Protein AF-A0A8S4QXH4-F1 (afdb_monomer_lite)

Radius of gyration: 18.06 Å; chains: 1; bounding box: 64×39×42 Å

Foldseek 3Di:
DDDDDDDPPPPDPVPPPPPDLLCLLVCLVVLCVDPDVVSNLVSLVSLLVDALVSVVVNVVSCVVLVCLLPDPDDDDPVSVVVSVSSVVSVVSSVVSNVVVVSVVPD

Secondary structure (DSSP, 8-state):
------------TTS-----GGGGGGGHHHHHT-SSHHHHHHHHHHHHT--STTHHHHHHHHHHHHHHHH------HHHHHHHHHHHHHHHHHHHHHHHTTGGG--

Organism: NCBI:txid348720

InterPro domains:
  IPR039867 Protein furry/Tao3/Mor2 [PTHR12295] (3-99)

Structure (mmCIF, N/CA/C/O backbone):
data_AF-A0A8S4QXH4-F1
#
_entry.id   AF-A0A8S4QXH4-F1
#
loop_
_atom_site.group_PDB
_atom_site.id
_atom_site.type_symbol
_atom_site.label_atom_id
_atom_site.label_alt_id
_atom_site.label_comp_id
_atom_site.label_asym_id
_atom_site.label_entity_id
_atom_site.label_seq_id
_atom_site.pdbx_PDB_ins_code
_atom_site.Cartn_x
_atom_site.Cartn_y
_atom_site.Cartn_z
_atom_site.occupancy
_atom_site.B_iso_or_equiv
_atom_site.auth_seq_id
_atom_site.auth_comp_id
_atom_site.auth_asym_id
_atom_site.auth_atom_id
_atom_site.pdbx_PDB_model_num
ATOM 1 N N . SER A 1 1 ? -45.478 30.514 -1.864 1.00 40.97 1 SER A N 1
ATOM 2 C CA . SER A 1 1 ? -45.367 29.045 -1.834 1.00 40.97 1 SER A CA 1
ATOM 3 C C . SER A 1 1 ? -44.896 28.542 -3.184 1.00 40.97 1 SER A C 1
ATOM 5 O O . SER A 1 1 ? -45.377 29.075 -4.178 1.00 40.97 1 SER A O 1
ATOM 7 N N . SER A 1 2 ? -44.016 27.528 -3.164 1.00 44.19 2 SER A N 1
ATOM 8 C CA . SER A 1 2 ? -43.418 26.774 -4.294 1.00 44.19 2 SER A CA 1
ATOM 9 C C . SER A 1 2 ? -42.167 27.396 -4.948 1.00 44.19 2 SER A C 1
ATOM 11 O O . SER A 1 2 ? -42.122 28.612 -5.106 1.00 44.19 2 SER A O 1
ATOM 13 N N . PRO A 1 3 ? -41.212 26.582 -5.442 1.00 51.31 3 PRO A N 1
ATOM 14 C CA . PRO A 1 3 ? -40.413 25.595 -4.705 1.00 51.31 3 PRO A CA 1
ATOM 15 C C . PRO A 1 3 ? -38.897 25.716 -5.001 1.00 51.31 3 PRO A C 1
ATOM 17 O O . PRO A 1 3 ? -38.459 26.426 -5.901 1.00 51.31 3 PRO A O 1
ATOM 20 N N . ASP A 1 4 ? -38.122 24.997 -4.196 1.00 54.12 4 ASP A N 1
ATOM 21 C CA . ASP A 1 4 ? -36.665 24.852 -4.193 1.00 54.12 4 ASP A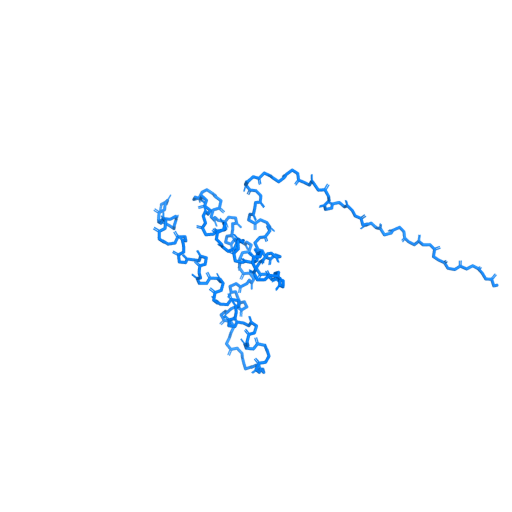 CA 1
ATOM 22 C C . ASP A 1 4 ? -36.132 23.946 -5.333 1.00 54.12 4 ASP A C 1
ATOM 24 O O . ASP A 1 4 ? -36.868 23.101 -5.844 1.00 54.12 4 ASP A O 1
ATOM 28 N N . SER A 1 5 ? -34.815 24.040 -5.583 1.00 50.94 5 SER A N 1
ATOM 29 C CA . SER A 1 5 ? -33.939 23.047 -6.247 1.00 50.94 5 SER A CA 1
ATOM 30 C C . SER A 1 5 ? -34.020 22.942 -7.788 1.00 50.94 5 SER A C 1
ATOM 32 O O . SER A 1 5 ? -35.084 22.913 -8.383 1.00 50.94 5 SER A O 1
ATOM 34 N N . LEU A 1 6 ? -32.917 22.851 -8.538 1.00 46.97 6 LEU A N 1
ATOM 35 C CA . LEU A 1 6 ? -31.800 21.921 -8.369 1.00 46.97 6 LEU A CA 1
ATOM 36 C C . LEU A 1 6 ? -30.488 22.558 -8.852 1.00 46.97 6 LEU A C 1
ATOM 38 O O . LEU A 1 6 ? -30.321 22.854 -10.032 1.00 46.97 6 LEU A O 1
ATOM 42 N N . SER A 1 7 ? -29.543 22.713 -7.926 1.00 49.91 7 SER A N 1
ATOM 43 C CA . SER A 1 7 ? -28.130 22.889 -8.252 1.00 49.91 7 SER A CA 1
ATOM 44 C C . SER A 1 7 ? -27.670 21.663 -9.039 1.00 49.91 7 SER A C 1
ATOM 46 O O . SER A 1 7 ? -27.792 20.530 -8.561 1.00 49.91 7 SER A O 1
ATOM 48 N N . GLU A 1 8 ? -27.206 21.894 -10.264 1.00 46.03 8 GLU A N 1
ATOM 49 C CA . GLU A 1 8 ? -26.591 20.906 -11.141 1.00 46.03 8 GLU A CA 1
ATOM 50 C C . GLU A 1 8 ? -25.498 20.171 -10.357 1.00 46.03 8 GLU A C 1
ATOM 52 O O . GLU A 1 8 ? -24.409 20.689 -10.099 1.00 46.03 8 GLU A O 1
ATOM 57 N N . ARG A 1 9 ? -25.805 18.940 -9.937 1.00 48.72 9 ARG A N 1
ATOM 58 C CA . ARG A 1 9 ? -24.794 18.016 -9.439 1.00 48.72 9 ARG A CA 1
ATOM 59 C C . ARG A 1 9 ? -23.793 17.833 -10.583 1.00 48.72 9 ARG A C 1
ATOM 61 O O . ARG A 1 9 ? -24.082 17.154 -11.566 1.00 48.72 9 ARG A O 1
ATOM 68 N N . SER A 1 10 ? -22.616 18.438 -10.459 1.00 48.25 10 SER A N 1
ATOM 69 C CA . SER A 1 10 ? -21.451 18.085 -11.269 1.00 48.25 10 SER A CA 1
ATOM 70 C C . SER A 1 10 ? -21.006 16.687 -10.839 1.00 48.25 10 SER A C 1
ATOM 72 O O . SER A 1 10 ? -20.121 16.484 -10.013 1.00 48.25 10 SER A O 1
ATOM 74 N N . GLY A 1 11 ? -21.768 15.698 -11.291 1.00 48.41 11 GLY A N 1
ATOM 75 C CA . GLY A 1 11 ? -21.522 14.289 -11.098 1.00 48.41 11 GLY A CA 1
ATOM 76 C C . GLY A 1 11 ? -21.226 13.694 -12.456 1.00 48.41 11 GLY A C 1
ATOM 77 O O . GLY A 1 11 ? -22.161 13.408 -13.199 1.00 48.41 11 GLY A O 1
ATOM 78 N N . GLY A 1 12 ? -19.948 13.465 -12.762 1.00 45.62 12 GLY A N 1
ATOM 79 C CA . GLY A 1 12 ? -19.633 12.548 -13.853 1.00 45.62 12 GLY A CA 1
ATOM 80 C C . GLY A 1 12 ? -18.322 12.691 -14.610 1.00 45.62 12 GLY A C 1
ATOM 81 O O . GLY A 1 12 ? -18.209 12.013 -15.619 1.00 45.62 12 GLY A O 1
ATOM 82 N N . GLU A 1 13 ? -17.311 13.441 -14.168 1.00 43.88 13 GLU A N 1
ATOM 83 C CA . GLU A 1 13 ? -16.002 13.417 -14.863 1.00 43.88 13 GLU A CA 1
ATOM 84 C C . GLU A 1 13 ? -15.083 12.253 -14.436 1.00 43.88 13 GLU A C 1
ATOM 86 O O . GLU A 1 13 ? -13.902 12.219 -14.759 1.00 43.88 13 GLU A O 1
ATOM 91 N N . ALA A 1 14 ? -15.613 11.246 -13.735 1.00 49.84 14 ALA A N 1
ATOM 92 C CA . ALA A 1 14 ? -14.872 10.023 -13.402 1.00 49.84 14 ALA A CA 1
ATOM 93 C C . ALA A 1 14 ? -15.172 8.849 -14.354 1.00 49.84 14 ALA A C 1
ATOM 95 O O . ALA A 1 14 ? -14.733 7.723 -14.114 1.00 49.84 14 ALA A O 1
ATOM 96 N N . ARG A 1 15 ? -15.948 9.064 -15.425 1.00 50.22 15 ARG A N 1
ATOM 97 C CA . ARG A 1 15 ? -16.257 8.012 -16.401 1.00 50.22 15 ARG A CA 1
ATOM 98 C C . ARG A 1 15 ? -15.252 8.041 -17.544 1.00 50.22 15 ARG A C 1
ATOM 100 O O . ARG A 1 15 ? -15.490 8.639 -18.582 1.00 50.22 15 ARG A O 1
ATOM 107 N N . GLY A 1 16 ? -14.147 7.330 -17.339 1.00 49.03 16 GLY A N 1
ATOM 108 C CA . GLY A 1 16 ? -13.310 6.866 -18.441 1.00 49.03 16 GLY A CA 1
ATOM 109 C C . GLY A 1 16 ? -12.180 7.803 -18.843 1.00 49.03 16 GLY A C 1
ATOM 110 O O . GLY A 1 16 ? -11.914 7.948 -20.032 1.00 49.03 16 GLY A O 1
ATOM 111 N N . ALA A 1 17 ? -11.444 8.366 -17.878 1.00 50.03 17 ALA A N 1
ATOM 112 C CA . ALA A 1 17 ? -10.046 8.670 -18.165 1.00 50.03 17 ALA A CA 1
ATOM 113 C C . ALA A 1 17 ? -9.402 7.346 -18.594 1.00 50.03 17 ALA A C 1
ATOM 115 O O . ALA A 1 17 ? -9.327 6.424 -17.783 1.00 50.03 17 ALA A O 1
ATOM 116 N N . SER A 1 18 ? -9.069 7.234 -19.885 1.00 48.22 18 SER A N 1
ATOM 117 C CA . SER A 1 18 ? -8.354 6.116 -20.506 1.00 48.22 18 SER A CA 1
ATOM 118 C C . SER A 1 18 ? -7.457 5.443 -19.471 1.00 48.22 18 SER A C 1
ATOM 120 O O . SER A 1 18 ? -6.455 6.036 -19.066 1.00 48.22 18 SER A O 1
ATOM 122 N N . ALA A 1 19 ? -7.844 4.252 -19.004 1.00 54.69 19 ALA A N 1
ATOM 123 C CA . ALA A 1 19 ? -7.084 3.499 -18.017 1.00 54.69 19 ALA A CA 1
ATOM 124 C C . ALA A 1 19 ? -5.792 3.016 -18.684 1.00 54.69 19 ALA A C 1
ATOM 126 O O . ALA A 1 19 ? -5.676 1.879 -19.131 1.00 54.69 19 ALA A O 1
ATOM 127 N N . ALA A 1 20 ? -4.821 3.916 -18.813 1.00 62.91 20 ALA A N 1
ATOM 128 C CA . ALA A 1 20 ? -3.481 3.557 -19.213 1.00 62.91 20 ALA A CA 1
ATOM 129 C C . ALA A 1 20 ? -2.890 2.736 -18.060 1.00 62.91 20 ALA A C 1
ATOM 131 O O . ALA A 1 20 ? -3.034 3.162 -16.908 1.00 62.91 20 ALA A O 1
ATOM 132 N N . PRO A 1 21 ? -2.199 1.612 -18.318 1.00 61.09 21 PRO A N 1
ATOM 133 C CA . PRO A 1 21 ? -1.531 0.834 -17.271 1.00 61.09 21 PRO A CA 1
ATOM 134 C C . PRO A 1 21 ? -0.645 1.698 -16.361 1.00 61.09 21 PRO A C 1
ATOM 136 O O . PRO A 1 21 ? -0.541 1.448 -15.163 1.00 61.09 21 PRO A O 1
ATOM 139 N N . SER A 1 22 ? -0.076 2.773 -16.918 1.00 63.84 22 SER A N 1
ATOM 140 C CA . SER A 1 22 ? 0.722 3.766 -16.200 1.00 63.84 22 SER A CA 1
ATOM 141 C C . SER A 1 22 ? -0.053 4.549 -15.140 1.00 63.84 22 SER A C 1
ATOM 143 O O . SER A 1 22 ? 0.569 5.023 -14.207 1.00 63.84 22 SER A O 1
ATOM 145 N N . SER A 1 23 ? -1.380 4.671 -15.230 1.00 72.06 23 SER A N 1
ATOM 146 C CA . SER A 1 23 ? -2.226 5.422 -14.285 1.00 72.06 23 SER A CA 1
ATOM 147 C C . SER A 1 23 ? -2.746 4.595 -13.105 1.00 72.06 23 SER A C 1
ATOM 149 O O . SER A 1 23 ? -3.404 5.145 -12.224 1.00 72.06 23 SER A O 1
ATOM 151 N N . LEU A 1 24 ? -2.433 3.294 -13.047 1.00 74.00 24 LEU A N 1
ATOM 152 C CA . LEU A 1 24 ? -2.942 2.391 -12.008 1.00 74.00 24 LEU A CA 1
ATOM 153 C C . LEU A 1 24 ? -2.523 2.832 -10.596 1.00 74.00 24 LEU A C 1
ATOM 155 O O . LEU A 1 24 ? -3.311 2.694 -9.662 1.00 74.00 24 LEU A O 1
ATOM 159 N N . HIS A 1 25 ? -1.342 3.448 -10.445 1.00 80.62 25 HIS A N 1
ATOM 160 C CA . HIS A 1 25 ? -0.880 3.995 -9.163 1.00 80.62 25 HIS A CA 1
ATOM 161 C C . HIS A 1 25 ? -1.862 5.011 -8.557 1.00 8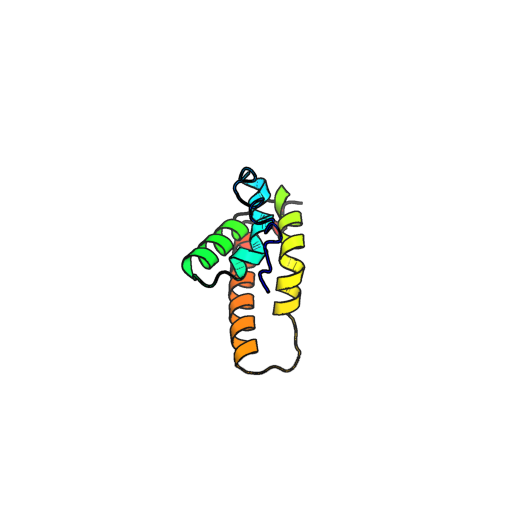0.62 25 HIS A C 1
ATOM 163 O O . HIS A 1 25 ? -2.053 5.014 -7.345 1.00 80.62 25 HIS A O 1
ATOM 169 N N . LYS A 1 26 ? -2.580 5.783 -9.386 1.00 83.94 26 LYS A N 1
ATOM 170 C CA . LYS A 1 26 ? -3.576 6.774 -8.934 1.00 83.94 26 LYS A CA 1
ATOM 171 C C . LYS A 1 26 ? -4.782 6.135 -8.245 1.00 83.94 26 LYS A C 1
ATOM 173 O O . LYS A 1 26 ? -5.518 6.794 -7.518 1.00 83.94 26 LYS A O 1
ATOM 178 N N . LEU A 1 27 ? -5.003 4.840 -8.473 1.00 82.50 27 LEU A N 1
ATOM 179 C CA . LEU A 1 27 ? -6.072 4.071 -7.843 1.00 82.50 27 LEU A CA 1
ATOM 180 C C . LEU A 1 27 ? -5.604 3.335 -6.577 1.00 82.50 27 LEU A C 1
ATOM 182 O O . LEU A 1 27 ? -6.429 2.709 -5.911 1.00 82.50 27 LEU A O 1
ATOM 186 N N . ALA A 1 28 ? -4.323 3.420 -6.196 1.00 84.06 28 ALA A N 1
ATOM 187 C CA . ALA A 1 28 ? -3.777 2.682 -5.056 1.00 84.06 28 ALA A CA 1
ATOM 188 C C . ALA A 1 28 ? -4.510 3.001 -3.743 1.00 84.06 28 ALA A C 1
ATOM 190 O O . ALA A 1 28 ? -4.893 2.088 -3.009 1.00 84.06 28 ALA A O 1
ATOM 191 N N . VAL A 1 29 ? -4.771 4.283 -3.464 1.00 87.06 29 VAL A N 1
ATOM 192 C CA . VAL A 1 29 ? -5.475 4.714 -2.245 1.00 87.06 29 VAL A CA 1
ATOM 193 C C . VAL A 1 29 ? -6.925 4.216 -2.182 1.00 87.06 29 VAL A C 1
ATOM 195 O O . VAL A 1 29 ? -7.271 3.567 -1.188 1.00 87.06 29 VAL A O 1
ATOM 198 N N . PRO A 1 30 ? -7.794 4.479 -3.182 1.00 87.12 30 PRO A N 1
ATOM 199 C CA . PRO A 1 30 ? -9.176 4.007 -3.126 1.00 87.12 30 PRO A CA 1
ATOM 200 C C . PRO A 1 30 ? -9.269 2.476 -3.118 1.00 87.12 30 PRO A C 1
ATOM 202 O O . PRO A 1 30 ? -10.096 1.928 -2.390 1.00 87.12 30 PRO A O 1
ATOM 205 N N . LEU A 1 31 ? -8.395 1.767 -3.841 1.00 86.75 31 LEU A N 1
ATOM 206 C CA . LEU A 1 31 ? -8.414 0.304 -3.870 1.00 86.75 31 LEU A CA 1
ATOM 207 C C . LEU A 1 31 ? -7.918 -0.326 -2.562 1.00 86.75 31 LEU A C 1
ATOM 209 O O . LEU A 1 31 ? -8.515 -1.293 -2.090 1.00 86.75 31 LEU A O 1
ATOM 213 N N . ALA A 1 32 ? -6.901 0.248 -1.910 1.00 85.81 32 ALA A N 1
ATOM 214 C CA . ALA A 1 32 ? -6.439 -0.211 -0.596 1.00 85.81 32 ALA A CA 1
ATOM 215 C C . ALA A 1 32 ? -7.513 -0.067 0.499 1.00 85.81 32 ALA A C 1
ATOM 217 O O . ALA A 1 32 ? -7.481 -0.790 1.498 1.00 85.81 32 ALA A O 1
ATOM 218 N N . ARG A 1 33 ? -8.467 0.855 0.311 1.00 86.06 33 ARG A N 1
ATOM 219 C CA . ARG A 1 33 ? -9.607 1.090 1.208 1.00 86.06 33 ARG A CA 1
ATOM 220 C C . ARG A 1 33 ? -10.906 0.426 0.745 1.00 86.06 33 ARG A C 1
ATOM 222 O O . ARG A 1 33 ? -11.907 0.553 1.445 1.00 86.06 33 ARG A O 1
ATOM 229 N N . CYS A 1 34 ? -10.904 -0.271 -0.393 1.00 90.06 34 CYS A N 1
ATOM 230 C CA . CYS A 1 34 ? -12.087 -0.954 -0.909 1.00 90.06 34 CYS A CA 1
ATOM 231 C C . CYS A 1 34 ? -12.617 -1.950 0.129 1.00 90.06 34 CYS A C 1
ATOM 233 O O . CYS A 1 34 ? -11.836 -2.686 0.733 1.00 90.06 34 CYS A O 1
ATOM 235 N N . GLU A 1 35 ? -13.932 -1.974 0.349 1.00 88.44 35 GLU A N 1
ATOM 236 C CA . GLU A 1 35 ? -14.550 -2.869 1.334 1.00 88.44 35 GLU A CA 1
ATOM 237 C C . GLU A 1 35 ? -14.567 -4.324 0.852 1.00 88.44 35 GLU A C 1
ATOM 239 O O . GLU A 1 35 ? -14.429 -5.231 1.673 1.00 88.44 35 GLU A O 1
ATOM 244 N N . VAL A 1 36 ? -14.622 -4.537 -0.468 1.00 94.19 36 VAL A N 1
ATOM 245 C CA . VAL A 1 36 ? -14.603 -5.857 -1.113 1.00 94.19 36 VAL A CA 1
ATOM 246 C C . VAL A 1 36 ? -13.192 -6.460 -1.019 1.00 94.19 36 VAL A C 1
ATOM 248 O O . VAL A 1 36 ? -12.264 -5.931 -1.645 1.00 94.19 36 VAL A O 1
ATOM 251 N N . PRO A 1 37 ? -12.983 -7.534 -0.233 1.00 91.69 37 PRO A N 1
ATOM 252 C CA . PRO A 1 37 ? -11.655 -8.099 -0.000 1.00 91.69 37 PRO A CA 1
ATOM 253 C C . PRO A 1 37 ? -10.938 -8.547 -1.269 1.00 91.69 37 PRO A C 1
ATOM 255 O O . PRO A 1 37 ? -9.760 -8.250 -1.430 1.00 91.69 37 PRO A O 1
ATOM 258 N N . GLU A 1 38 ? -11.656 -9.180 -2.189 1.00 94.12 38 GLU A N 1
ATOM 259 C CA . GLU A 1 38 ? -11.110 -9.748 -3.420 1.00 94.12 38 GLU A CA 1
ATOM 260 C C . GLU A 1 38 ? -10.568 -8.646 -4.340 1.00 94.12 38 GLU A C 1
ATOM 262 O O . GLU A 1 38 ? -9.490 -8.778 -4.917 1.00 94.12 38 GLU A O 1
ATOM 267 N N . VAL A 1 39 ? -11.279 -7.516 -4.422 1.00 93.25 39 VAL A N 1
ATOM 268 C CA . VAL A 1 39 ? -10.845 -6.336 -5.189 1.00 93.25 39 VAL A CA 1
ATOM 269 C C . VAL A 1 39 ? -9.595 -5.726 -4.566 1.00 93.25 39 VAL A C 1
ATOM 271 O O . VAL A 1 39 ? -8.641 -5.391 -5.269 1.00 93.25 39 VAL A O 1
ATOM 274 N N . ARG A 1 40 ? -9.581 -5.593 -3.238 1.00 93.38 40 ARG A N 1
ATOM 275 C CA . ARG A 1 40 ? -8.440 -5.048 -2.502 1.00 93.38 40 ARG A CA 1
ATOM 276 C C . ARG A 1 40 ? -7.202 -5.933 -2.645 1.00 93.38 40 ARG A C 1
ATOM 278 O O . ARG A 1 40 ? -6.117 -5.407 -2.877 1.00 93.38 40 ARG A O 1
ATOM 285 N N . ASP A 1 41 ? -7.357 -7.250 -2.555 1.00 93.56 41 ASP A N 1
ATOM 286 C CA . ASP A 1 41 ? -6.263 -8.210 -2.717 1.00 93.56 41 ASP A CA 1
ATOM 287 C C . ASP A 1 41 ? -5.715 -8.199 -4.152 1.00 93.56 41 ASP A C 1
ATOM 289 O O . ASP A 1 41 ? -4.497 -8.145 -4.342 1.00 93.56 41 ASP A O 1
ATOM 293 N N . ALA A 1 42 ? -6.591 -8.146 -5.162 1.00 93.19 42 ALA A N 1
ATOM 294 C CA . ALA A 1 42 ? -6.185 -7.992 -6.558 1.00 93.19 42 ALA A CA 1
ATOM 295 C C . ALA A 1 42 ? -5.410 -6.684 -6.792 1.00 93.19 42 ALA A C 1
ATOM 297 O O . ALA A 1 42 ? -4.386 -6.679 -7.475 1.00 93.19 42 ALA A O 1
ATOM 298 N N . ALA A 1 43 ? -5.851 -5.580 -6.186 1.00 92.06 43 ALA A N 1
ATOM 299 C CA . ALA A 1 43 ? -5.172 -4.294 -6.288 1.00 92.06 43 ALA A CA 1
ATOM 300 C C . ALA A 1 43 ? -3.804 -4.286 -5.593 1.00 92.06 43 ALA A C 1
ATOM 302 O O . ALA A 1 43 ? -2.837 -3.766 -6.148 1.00 92.06 43 ALA A O 1
ATOM 303 N N . VAL A 1 44 ? -3.708 -4.883 -4.400 1.00 92.75 44 VAL A N 1
ATOM 304 C CA . VAL A 1 44 ? -2.442 -5.063 -3.673 1.00 92.75 44 VAL A CA 1
ATOM 305 C C . VAL A 1 44 ? -1.458 -5.870 -4.514 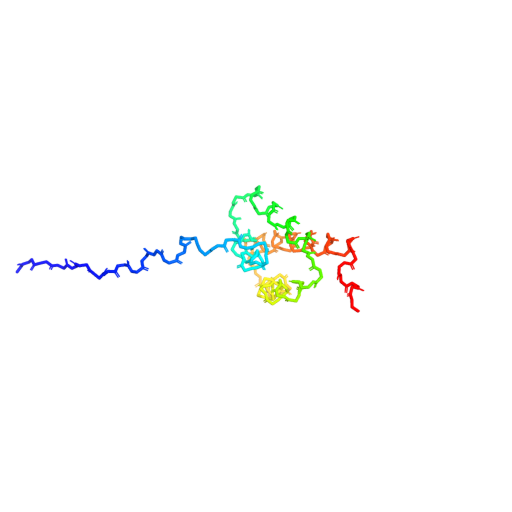1.00 92.75 44 VAL A C 1
ATOM 307 O O . VAL A 1 44 ? -0.300 -5.470 -4.634 1.00 92.75 44 VAL A O 1
ATOM 310 N N . ALA A 1 45 ? -1.916 -6.959 -5.138 1.00 93.25 45 ALA A N 1
ATOM 311 C CA . ALA A 1 45 ? -1.096 -7.753 -6.042 1.00 93.25 45 ALA A CA 1
ATOM 312 C C . ALA A 1 45 ? -0.649 -6.930 -7.261 1.00 93.25 45 ALA A C 1
ATOM 314 O O . ALA A 1 45 ? 0.547 -6.837 -7.528 1.00 93.25 45 ALA A O 1
ATOM 315 N N . ALA A 1 46 ? -1.576 -6.264 -7.956 1.00 91.94 46 ALA A N 1
ATOM 316 C CA . ALA A 1 46 ? -1.273 -5.449 -9.133 1.00 91.94 46 ALA A CA 1
ATOM 317 C C . ALA A 1 46 ? -0.257 -4.331 -8.833 1.00 91.94 46 ALA A C 1
ATOM 319 O O . ALA A 1 46 ? 0.714 -4.169 -9.572 1.00 91.94 46 ALA A O 1
ATOM 320 N N . CYS A 1 47 ? -0.421 -3.612 -7.718 1.00 91.94 47 CYS A N 1
ATOM 321 C CA . CYS A 1 47 ? 0.540 -2.599 -7.269 1.00 91.94 47 CYS A CA 1
ATOM 322 C C . CYS A 1 47 ? 1.881 -3.221 -6.852 1.00 91.94 47 CY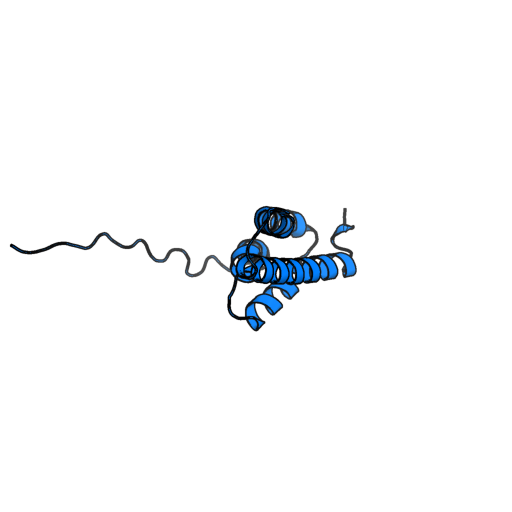S A C 1
ATOM 324 O O . CYS A 1 47 ? 2.933 -2.638 -7.092 1.00 91.94 47 CYS A O 1
ATOM 326 N N . GLY A 1 48 ? 1.878 -4.427 -6.278 1.00 92.88 48 GLY A N 1
ATOM 327 C CA . GLY A 1 48 ? 3.102 -5.189 -6.020 1.00 92.88 48 GLY A CA 1
ATOM 328 C C . GLY A 1 48 ? 3.868 -5.544 -7.303 1.00 92.88 48 GLY A C 1
ATOM 329 O O . GLY A 1 48 ? 5.101 -5.603 -7.322 1.00 92.88 48 GLY A O 1
ATOM 330 N N . HIS A 1 49 ? 3.140 -5.723 -8.407 1.00 93.06 49 HIS A N 1
ATOM 331 C CA . HIS A 1 49 ? 3.682 -5.997 -9.736 1.00 93.06 49 HIS A CA 1
ATOM 332 C C . HIS A 1 49 ? 4.086 -4.744 -10.537 1.00 93.06 49 HIS A C 1
ATOM 334 O O . HIS A 1 49 ? 4.440 -4.863 -11.714 1.00 93.06 49 HIS A O 1
ATOM 340 N N . ILE A 1 50 ? 4.134 -3.567 -9.905 1.00 91.00 50 ILE A N 1
ATOM 341 C CA . ILE A 1 50 ? 4.535 -2.312 -10.552 1.00 91.00 50 ILE A CA 1
ATOM 342 C C . ILE A 1 50 ? 5.923 -2.409 -11.211 1.00 91.00 50 ILE A C 1
ATOM 344 O O . ILE A 1 50 ? 6.802 -3.160 -10.768 1.00 91.00 50 ILE A O 1
ATOM 348 N N . ASN A 1 51 ? 6.111 -1.670 -12.305 1.00 89.81 51 ASN A N 1
ATOM 349 C CA . ASN A 1 51 ? 7.417 -1.516 -12.941 1.00 89.81 51 ASN A CA 1
ATOM 350 C C . ASN A 1 51 ? 8.289 -0.501 -12.163 1.00 89.81 51 ASN A C 1
ATOM 352 O O . ASN A 1 51 ? 7.751 0.309 -11.404 1.00 89.81 51 ASN A O 1
ATOM 356 N N . PRO A 1 52 ? 9.625 -0.533 -12.321 1.00 89.94 52 PRO A N 1
ATOM 357 C CA . PRO A 1 52 ? 10.511 0.410 -11.638 1.00 89.94 52 PRO A CA 1
ATOM 358 C C . PRO A 1 52 ? 10.236 1.883 -11.960 1.00 89.94 52 PRO A C 1
ATOM 360 O O . PRO A 1 52 ? 10.345 2.731 -11.078 1.00 89.94 52 PRO A O 1
ATOM 363 N N . ASP A 1 53 ? 9.847 2.187 -13.200 1.00 88.62 53 ASP A N 1
ATOM 364 C CA . ASP A 1 53 ? 9.649 3.564 -13.663 1.00 88.62 53 ASP A CA 1
ATOM 365 C C . ASP A 1 53 ? 8.470 4.263 -12.974 1.00 88.62 53 ASP A C 1
ATOM 367 O O . ASP A 1 53 ? 8.544 5.458 -12.706 1.00 88.62 53 ASP A O 1
ATOM 371 N N . ALA A 1 54 ? 7.421 3.515 -12.619 1.00 88.75 54 ALA A N 1
ATOM 372 C CA . ALA A 1 54 ? 6.233 4.012 -11.924 1.00 88.75 54 ALA A CA 1
ATOM 373 C C . ALA A 1 54 ? 6.279 3.797 -10.399 1.00 88.75 54 ALA A C 1
ATOM 375 O O . ALA A 1 54 ? 5.314 4.110 -9.697 1.00 88.75 54 ALA A O 1
ATOM 376 N N . LEU A 1 55 ? 7.379 3.253 -9.857 1.00 90.88 55 LEU A N 1
ATOM 377 C CA . LEU A 1 55 ? 7.502 2.977 -8.422 1.00 90.88 55 LEU A CA 1
ATOM 378 C C . LEU A 1 55 ? 7.423 4.265 -7.593 1.00 90.88 55 LEU A C 1
ATOM 380 O O . LEU A 1 55 ? 6.762 4.285 -6.557 1.00 90.88 55 LEU A O 1
ATOM 384 N N . LYS A 1 56 ? 8.074 5.339 -8.054 1.00 91.19 56 LYS A N 1
ATOM 385 C CA . LYS A 1 56 ? 8.053 6.643 -7.377 1.00 91.19 56 LYS A CA 1
ATOM 386 C C . LYS A 1 56 ? 6.627 7.183 -7.265 1.00 91.19 56 LYS A C 1
ATOM 388 O O . LYS A 1 56 ? 6.210 7.536 -6.166 1.00 91.19 56 LYS A O 1
ATOM 393 N N . ASP A 1 57 ? 5.883 7.171 -8.367 1.00 91.50 57 ASP A N 1
ATOM 394 C CA . ASP A 1 57 ? 4.510 7.682 -8.414 1.00 91.50 57 ASP A CA 1
ATOM 395 C C . ASP A 1 57 ? 3.576 6.854 -7.517 1.00 91.50 57 ASP A C 1
ATOM 397 O O . ASP A 1 57 ? 2.760 7.403 -6.781 1.00 91.50 57 ASP A O 1
ATOM 401 N N . LEU A 1 58 ? 3.749 5.526 -7.480 1.00 92.12 58 LEU A N 1
ATOM 402 C CA . LEU A 1 58 ? 3.039 4.674 -6.521 1.00 92.12 58 LEU A CA 1
ATOM 403 C C . LEU A 1 58 ? 3.350 5.065 -5.072 1.00 92.12 58 LEU A C 1
ATOM 405 O O . LEU A 1 58 ? 2.442 5.151 -4.250 1.00 92.12 58 LEU A O 1
ATOM 409 N N . PHE A 1 59 ? 4.618 5.298 -4.736 1.00 92.75 59 PHE A N 1
ATOM 410 C CA . PHE A 1 59 ? 4.994 5.654 -3.370 1.00 92.75 59 PHE A CA 1
ATOM 411 C C . PHE A 1 59 ? 4.439 7.006 -2.932 1.00 92.75 59 PHE A C 1
ATOM 413 O O . PHE A 1 59 ? 4.035 7.118 -1.775 1.00 92.75 59 PHE A O 1
ATOM 420 N N . GLU A 1 60 ? 4.377 7.991 -3.830 1.00 93.56 60 GLU A N 1
ATOM 421 C CA . GLU A 1 60 ? 3.749 9.291 -3.565 1.00 93.56 60 GLU A CA 1
ATOM 422 C C . GLU A 1 60 ? 2.284 9.125 -3.138 1.00 93.56 60 GLU A C 1
ATOM 424 O O . GLU A 1 60 ? 1.873 9.677 -2.113 1.00 93.56 60 GLU A O 1
ATOM 429 N N . GLU A 1 61 ? 1.541 8.264 -3.832 1.00 92.12 61 GLU A N 1
ATOM 430 C CA . GLU A 1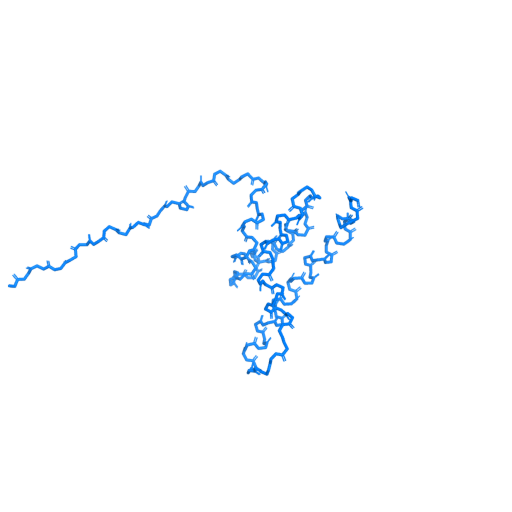 61 ? 0.154 7.927 -3.494 1.00 92.12 61 GLU A CA 1
ATOM 431 C C . GLU A 1 61 ? 0.037 7.135 -2.177 1.00 92.12 61 GLU A C 1
ATOM 433 O O . GLU A 1 61 ? -0.926 7.287 -1.423 1.00 92.12 61 GLU A O 1
ATOM 438 N N . LEU A 1 62 ? 1.024 6.296 -1.844 1.00 93.62 62 LEU A N 1
ATOM 439 C CA . LEU A 1 62 ? 1.004 5.472 -0.629 1.00 93.62 62 LEU A CA 1
ATOM 440 C C . LEU A 1 62 ? 1.389 6.232 0.650 1.00 93.62 62 LEU A C 1
ATOM 442 O O . LEU A 1 62 ? 1.076 5.746 1.742 1.00 93.62 62 LEU A O 1
ATOM 446 N N . VAL A 1 63 ? 2.029 7.408 0.569 1.00 94.69 63 VAL A N 1
ATOM 447 C CA . VAL A 1 63 ? 2.503 8.161 1.753 1.00 94.69 63 VAL A CA 1
ATOM 448 C C . VAL A 1 63 ? 1.422 8.345 2.832 1.00 94.69 63 VAL A C 1
ATOM 450 O O . VAL A 1 63 ? 1.716 8.080 4.003 1.00 94.69 63 VAL A O 1
ATOM 453 N N . PRO A 1 64 ? 0.176 8.755 2.521 1.00 94.12 64 PRO A N 1
ATOM 454 C CA . PRO A 1 64 ? -0.859 8.930 3.539 1.00 94.12 64 PRO A CA 1
ATOM 455 C C . PRO A 1 64 ? -1.225 7.616 4.241 1.00 94.12 64 PRO A C 1
ATOM 457 O O . PRO A 1 64 ? -1.418 7.598 5.457 1.00 94.12 64 PRO A O 1
ATOM 460 N N . LEU A 1 65 ? -1.270 6.507 3.494 1.00 94.19 65 LEU A N 1
ATOM 461 C CA . LEU A 1 65 ? -1.565 5.177 4.034 1.00 94.19 65 LEU A CA 1
ATOM 462 C C . LEU A 1 65 ? -0.429 4.660 4.916 1.00 94.19 65 LEU A C 1
ATOM 464 O O . LEU A 1 65 ? -0.681 4.102 5.982 1.00 94.19 65 LEU A O 1
ATOM 468 N N . LEU A 1 66 ? 0.821 4.878 4.501 1.00 95.25 66 LEU A N 1
ATOM 469 C CA . LEU A 1 66 ? 2.001 4.526 5.288 1.00 95.25 66 LEU A CA 1
ATOM 470 C C . LEU A 1 66 ? 2.023 5.296 6.610 1.00 95.25 66 LEU A C 1
ATOM 472 O O . LEU A 1 66 ? 2.219 4.690 7.660 1.00 95.25 66 LEU A O 1
ATOM 476 N N . ARG A 1 67 ? 1.752 6.608 6.576 1.00 95.62 67 ARG A N 1
ATOM 477 C CA . ARG A 1 67 ? 1.651 7.449 7.781 1.00 95.62 67 ARG A CA 1
ATOM 478 C C . ARG A 1 67 ? 0.565 6.953 8.735 1.00 95.62 67 ARG A C 1
ATOM 480 O O . ARG A 1 67 ? 0.822 6.843 9.930 1.00 95.62 67 ARG A O 1
ATOM 487 N N . GLU A 1 68 ? -0.614 6.606 8.217 1.00 94.38 68 GLU A N 1
ATOM 488 C CA . GLU A 1 68 ? -1.700 6.015 9.012 1.00 94.38 68 GLU A CA 1
ATOM 489 C C . GLU A 1 68 ? -1.281 4.673 9.630 1.00 94.38 68 GLU A C 1
ATOM 491 O O . GLU A 1 68 ? -1.506 4.426 10.816 1.00 94.38 68 GLU A O 1
ATOM 496 N N . ALA A 1 69 ? -0.630 3.812 8.848 1.00 94.25 69 ALA A N 1
ATOM 497 C CA . ALA A 1 69 ? -0.189 2.498 9.293 1.00 94.25 69 ALA A CA 1
ATOM 498 C C . ALA A 1 69 ? 0.877 2.571 10.401 1.00 94.25 69 ALA A C 1
ATOM 500 O O . ALA A 1 69 ? 0.866 1.735 11.308 1.00 94.25 69 ALA A O 1
ATOM 501 N N . VAL A 1 70 ? 1.779 3.556 10.373 1.00 94.88 70 VAL A N 1
ATOM 502 C CA . VAL A 1 70 ? 2.841 3.703 11.3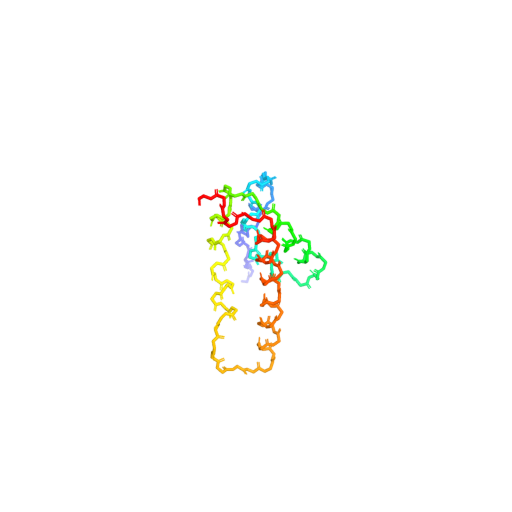88 1.00 94.88 70 VAL A CA 1
ATOM 503 C C . VAL A 1 70 ? 2.447 4.558 12.589 1.00 94.88 70 VAL A C 1
ATOM 505 O O . VAL A 1 70 ? 3.231 4.636 13.535 1.00 94.88 70 VAL A O 1
ATOM 508 N N . ASP A 1 71 ? 1.257 5.172 12.592 1.00 92.88 71 ASP A N 1
ATOM 509 C CA . ASP A 1 71 ? 0.787 5.954 13.737 1.00 92.88 71 ASP A CA 1
ATOM 510 C C . ASP A 1 71 ? 0.826 5.087 15.016 1.00 92.88 71 ASP A C 1
ATOM 512 O O . ASP A 1 71 ? 0.433 3.916 15.018 1.00 92.88 71 ASP A O 1
ATOM 516 N N . ARG A 1 72 ? 1.352 5.645 16.111 1.00 83.69 72 ARG A N 1
ATOM 517 C CA . ARG A 1 72 ? 1.525 4.978 17.415 1.00 83.69 72 ARG A CA 1
ATOM 518 C C . ARG A 1 72 ? 0.612 5.541 18.504 1.00 83.69 72 ARG A C 1
ATOM 520 O O . ARG A 1 72 ? 0.741 5.151 19.661 1.00 83.69 72 ARG A O 1
ATOM 527 N N . LYS A 1 73 ? -0.316 6.436 18.157 1.00 88.88 73 LYS A N 1
ATOM 528 C CA . LYS A 1 73 ? -1.281 6.994 19.110 1.00 88.88 73 LYS A CA 1
ATOM 529 C C . LYS A 1 73 ? -2.156 5.910 19.738 1.00 88.88 73 LYS A C 1
ATOM 531 O O . LYS A 1 73 ? -2.478 4.898 19.107 1.00 88.88 73 LYS A O 1
ATOM 536 N N . GLN A 1 74 ? -2.559 6.164 20.982 1.00 87.81 74 GLN A N 1
ATOM 537 C CA . GLN A 1 74 ? -3.536 5.352 21.694 1.00 87.81 74 GLN A CA 1
ATOM 538 C C . GLN A 1 74 ? -4.880 5.417 20.958 1.00 87.81 74 GLN A C 1
ATOM 540 O O . GLN A 1 74 ? -5.343 6.485 20.554 1.00 87.81 74 GLN A O 1
ATOM 545 N N . GLU A 1 75 ? -5.504 4.265 20.751 1.00 90.50 75 GLU A N 1
ATOM 546 C CA . GLU A 1 75 ? -6.722 4.147 19.958 1.00 90.50 75 GLU A CA 1
ATOM 547 C C . GLU A 1 75 ? -7.616 3.027 20.490 1.00 90.50 75 GLU A C 1
ATOM 549 O O . GLU A 1 75 ? -7.166 2.109 21.176 1.00 90.50 75 GLU A O 1
ATOM 554 N N . ASN A 1 76 ? -8.900 3.083 20.151 1.00 95.25 76 ASN A N 1
ATOM 555 C CA . ASN A 1 76 ? -9.830 2.009 20.478 1.00 95.25 76 ASN A CA 1
ATOM 556 C C . ASN A 1 76 ? -9.632 0.775 19.574 1.00 95.25 76 ASN A C 1
ATOM 558 O O . ASN A 1 76 ? -9.082 0.855 18.472 1.00 95.25 76 ASN A O 1
ATOM 562 N N . MET A 1 77 ? -10.169 -0.368 20.014 1.00 94.25 77 MET A N 1
ATOM 563 C CA . MET A 1 77 ? -10.047 -1.656 19.315 1.00 94.25 77 MET A CA 1
ATOM 564 C C . MET A 1 77 ? -10.542 -1.628 17.861 1.00 94.25 77 MET A C 1
ATOM 566 O O . MET A 1 77 ? -9.984 -2.322 17.011 1.00 94.25 77 MET A O 1
ATOM 570 N N . ARG A 1 78 ? -11.570 -0.827 17.544 1.00 92.25 78 ARG A N 1
ATOM 571 C CA . ARG A 1 78 ? -12.113 -0.722 16.180 1.00 92.25 78 ARG A CA 1
ATOM 572 C C . ARG A 1 78 ? -11.123 -0.043 15.232 1.00 92.25 78 ARG A C 1
ATOM 574 O O . ARG A 1 78 ? -10.924 -0.536 14.123 1.00 92.25 78 ARG A O 1
ATOM 581 N N . ARG A 1 79 ? -10.507 1.066 15.657 1.00 91.56 79 ARG A N 1
ATOM 582 C CA . ARG A 1 79 ? -9.465 1.761 14.881 1.00 91.56 79 ARG A CA 1
ATOM 583 C C . ARG A 1 79 ? -8.229 0.880 14.713 1.00 91.56 79 ARG A C 1
ATOM 585 O O . ARG A 1 79 ? -7.772 0.710 13.586 1.00 91.56 79 ARG A O 1
ATOM 592 N N . ARG A 1 80 ? -7.828 0.185 15.783 1.00 93.12 80 ARG A N 1
ATOM 593 C CA . ARG A 1 80 ? -6.725 -0.780 15.747 1.00 93.12 80 ARG A CA 1
ATOM 594 C C . ARG A 1 80 ? -6.913 -1.869 14.702 1.00 93.12 80 ARG A C 1
ATOM 596 O O . ARG A 1 80 ? -6.041 -2.054 13.865 1.00 93.12 80 ARG A O 1
ATOM 603 N N . ARG A 1 81 ? -8.072 -2.536 14.682 1.00 92.06 81 ARG A N 1
ATOM 604 C CA . ARG A 1 81 ? -8.366 -3.585 13.688 1.00 92.06 81 ARG A CA 1
ATOM 605 C C . ARG A 1 81 ? -8.292 -3.071 12.248 1.00 92.06 81 ARG A C 1
ATOM 607 O O . ARG A 1 81 ? -7.752 -3.756 11.386 1.00 92.06 81 ARG A O 1
ATOM 614 N N . ARG A 1 82 ? -8.806 -1.863 11.985 1.00 90.62 82 ARG A N 1
ATOM 615 C CA . ARG A 1 82 ? -8.722 -1.231 10.654 1.00 90.62 82 ARG A CA 1
ATOM 616 C C . ARG A 1 82 ? -7.273 -0.953 10.258 1.00 90.62 82 ARG A C 1
ATOM 618 O O . ARG A 1 82 ? -6.879 -1.257 9.136 1.00 90.62 82 ARG A O 1
ATOM 625 N N . ARG A 1 83 ? -6.474 -0.436 11.192 1.00 93.25 83 ARG A N 1
ATOM 626 C CA . ARG A 1 83 ? -5.055 -0.152 10.971 1.00 93.25 83 ARG A CA 1
ATOM 627 C C . ARG A 1 83 ? -4.231 -1.425 10.779 1.00 93.25 83 ARG A C 1
ATOM 629 O O . ARG A 1 83 ? -3.351 -1.444 9.930 1.00 93.25 83 ARG A O 1
ATOM 636 N N . ASP A 1 84 ? -4.536 -2.497 11.504 1.00 93.56 84 ASP A N 1
ATOM 637 C CA . ASP A 1 84 ? -3.864 -3.792 11.345 1.00 93.56 84 ASP A CA 1
ATOM 638 C C . ASP A 1 84 ? -4.166 -4.422 9.974 1.00 93.56 84 ASP A C 1
ATOM 640 O O . ASP A 1 84 ? -3.255 -4.928 9.319 1.00 93.56 84 ASP A O 1
ATOM 644 N N . ALA A 1 85 ? -5.401 -4.299 9.477 1.00 91.88 85 ALA A N 1
ATOM 645 C CA . ALA A 1 85 ? -5.738 -4.703 8.111 1.00 91.88 85 ALA A CA 1
ATOM 646 C C . ALA A 1 85 ? -4.980 -3.872 7.058 1.00 91.88 85 ALA A C 1
ATOM 648 O O . ALA A 1 85 ? -4.418 -4.428 6.115 1.00 91.88 85 ALA A O 1
ATOM 649 N N . LEU A 1 86 ? -4.902 -2.548 7.244 1.00 93.44 86 LEU A N 1
ATOM 650 C CA . LEU A 1 86 ? -4.123 -1.668 6.370 1.00 93.44 86 LEU A CA 1
ATOM 651 C C . LEU A 1 86 ? -2.635 -2.054 6.362 1.00 93.44 86 LEU A C 1
ATOM 653 O O . LEU A 1 86 ? -2.040 -2.195 5.294 1.00 93.44 86 LEU A O 1
ATOM 657 N N . ARG A 1 87 ? -2.044 -2.282 7.543 1.00 95.19 87 ARG A N 1
ATOM 658 C CA . ARG A 1 87 ? -0.658 -2.751 7.695 1.00 95.19 87 ARG A CA 1
ATOM 659 C C . ARG A 1 87 ? -0.428 -4.055 6.951 1.00 95.19 87 ARG A C 1
ATOM 661 O O . ARG A 1 87 ? 0.587 -4.178 6.275 1.00 95.19 87 ARG A O 1
ATOM 668 N N . LEU A 1 88 ? -1.337 -5.021 7.068 1.00 94.88 88 LEU A N 1
ATOM 669 C CA . LEU A 1 88 ? -1.209 -6.302 6.379 1.00 94.88 88 LEU A CA 1
ATOM 670 C C . LEU A 1 88 ? -1.162 -6.111 4.857 1.00 94.88 88 LEU A C 1
ATOM 672 O O . LEU A 1 88 ? -0.279 -6.657 4.201 1.00 94.88 88 LEU A O 1
ATOM 676 N N . ASN A 1 89 ? -2.065 -5.299 4.307 1.00 93.75 89 ASN A N 1
ATOM 677 C CA . ASN A 1 89 ? -2.137 -5.047 2.866 1.00 93.75 89 ASN A CA 1
ATOM 678 C C . ASN A 1 89 ? -0.886 -4.329 2.343 1.00 93.75 89 ASN A C 1
ATOM 680 O O . ASN A 1 89 ? -0.319 -4.741 1.332 1.00 93.75 89 ASN A O 1
ATOM 684 N N . LEU A 1 90 ? -0.417 -3.301 3.058 1.00 95.38 90 LEU A N 1
ATOM 685 C CA . LEU A 1 90 ? 0.805 -2.578 2.699 1.00 95.38 90 LEU A CA 1
ATOM 686 C C . LEU A 1 90 ? 2.037 -3.486 2.778 1.00 95.38 90 LEU A C 1
ATOM 688 O O . LEU A 1 90 ? 2.838 -3.498 1.851 1.00 95.38 90 LEU A O 1
ATOM 692 N N . ASN A 1 91 ? 2.172 -4.299 3.832 1.00 96.69 91 ASN A N 1
ATOM 693 C CA . ASN A 1 91 ? 3.291 -5.238 3.952 1.00 96.69 91 ASN A CA 1
ATOM 694 C C . ASN A 1 91 ? 3.298 -6.272 2.824 1.00 96.69 91 ASN A C 1
ATOM 696 O O . ASN A 1 91 ? 4.354 -6.528 2.255 1.00 96.69 91 ASN A O 1
ATOM 700 N N . LYS A 1 92 ? 2.136 -6.834 2.463 1.00 95.75 92 LYS A N 1
ATOM 701 C CA . LYS A 1 92 ? 2.021 -7.748 1.316 1.00 95.75 92 LYS A CA 1
ATOM 702 C C . LYS A 1 92 ? 2.489 -7.077 0.022 1.00 95.75 92 LYS A C 1
ATOM 704 O O . LYS A 1 92 ? 3.295 -7.656 -0.697 1.00 95.75 92 LYS A O 1
ATOM 709 N N . MET A 1 93 ? 2.035 -5.852 -0.246 1.00 95.25 93 MET A N 1
ATOM 710 C CA . MET A 1 93 ? 2.443 -5.089 -1.431 1.00 95.25 93 MET A CA 1
ATOM 711 C C . MET A 1 93 ? 3.960 -4.866 -1.464 1.00 95.25 93 MET A C 1
ATOM 713 O O . MET A 1 93 ? 4.617 -5.220 -2.439 1.00 95.25 93 MET A O 1
ATOM 717 N N . LEU A 1 94 ? 4.521 -4.326 -0.378 1.00 95.69 94 LEU A N 1
ATOM 718 C CA . LEU A 1 94 ? 5.949 -4.027 -0.257 1.00 95.69 94 LEU A CA 1
ATOM 719 C C . LEU A 1 94 ? 6.808 -5.292 -0.367 1.00 95.69 94 LEU A C 1
ATOM 721 O O . LEU A 1 94 ? 7.869 -5.259 -0.988 1.00 95.69 94 LEU A O 1
ATOM 725 N N . LEU A 1 95 ? 6.338 -6.415 0.182 1.00 97.00 95 LEU A N 1
ATOM 726 C CA . LEU A 1 95 ? 7.003 -7.707 0.056 1.00 97.00 95 LEU A CA 1
ATOM 727 C C . LEU A 1 95 ? 7.079 -8.164 -1.406 1.00 97.00 95 LEU A C 1
ATOM 729 O O . LEU A 1 95 ? 8.149 -8.581 -1.839 1.00 97.00 95 LEU A O 1
ATOM 733 N N . ILE A 1 96 ? 5.993 -8.045 -2.178 1.00 96.06 96 ILE A N 1
ATOM 734 C CA . ILE A 1 96 ? 5.989 -8.405 -3.607 1.00 96.06 96 ILE A CA 1
ATOM 735 C C . ILE A 1 96 ? 6.979 -7.521 -4.383 1.00 96.06 96 ILE A C 1
ATOM 737 O O . ILE A 1 96 ? 7.781 -8.036 -5.162 1.00 96.06 96 ILE A O 1
ATOM 741 N N . ILE A 1 97 ? 6.985 -6.206 -4.132 1.00 94.81 97 ILE A N 1
ATOM 742 C CA . ILE A 1 97 ? 7.931 -5.263 -4.761 1.00 94.81 97 ILE A CA 1
ATOM 743 C C . ILE A 1 97 ? 9.382 -5.661 -4.440 1.00 94.81 97 ILE A C 1
ATOM 745 O O . ILE A 1 97 ? 10.234 -5.694 -5.333 1.00 94.81 97 ILE A O 1
ATOM 749 N N . ALA A 1 98 ? 9.665 -6.017 -3.182 1.00 95.69 98 ALA A N 1
ATOM 750 C CA . ALA A 1 98 ? 10.987 -6.460 -2.746 1.00 95.69 98 ALA A CA 1
ATOM 751 C C . ALA A 1 98 ? 11.409 -7.783 -3.399 1.00 95.69 98 ALA A C 1
ATOM 753 O O . ALA A 1 98 ? 12.522 -7.884 -3.914 1.00 95.69 98 ALA A O 1
ATOM 754 N N . GLN A 1 99 ? 10.519 -8.778 -3.438 1.00 95.75 99 GLN A N 1
ATOM 755 C CA . GLN A 1 99 ? 10.773 -10.077 -4.071 1.00 95.75 99 GLN A CA 1
ATOM 756 C C . GLN A 1 99 ? 11.070 -9.939 -5.567 1.00 95.75 99 GLN A C 1
ATOM 758 O O . GLN A 1 99 ? 11.895 -10.674 -6.109 1.00 95.75 99 GLN A O 1
ATOM 763 N N . ARG A 1 100 ? 10.451 -8.956 -6.226 1.00 92.94 100 ARG A N 1
ATOM 764 C CA . ARG A 1 100 ? 10.697 -8.624 -7.635 1.00 92.94 100 ARG A CA 1
ATOM 765 C C . ARG A 1 100 ? 11.938 -7.761 -7.860 1.00 92.94 100 ARG A C 1
ATOM 767 O O . ARG A 1 100 ? 12.262 -7.473 -9.006 1.00 92.94 100 ARG A O 1
ATOM 774 N N . LYS A 1 101 ? 12.644 -7.375 -6.792 1.00 92.75 101 LYS A N 1
ATOM 775 C CA . LYS A 1 101 ? 13.837 -6.510 -6.816 1.00 92.75 101 LYS A CA 1
ATOM 776 C C . LYS A 1 101 ? 13.592 -5.132 -7.443 1.00 92.75 101 LYS A C 1
ATOM 778 O O . LYS A 1 101 ? 14.545 -4.447 -7.807 1.00 92.75 101 LYS A O 1
ATOM 783 N N . THR A 1 102 ? 12.336 -4.685 -7.502 1.00 93.19 102 THR A N 1
ATOM 784 C CA . THR A 1 102 ? 11.959 -3.395 -8.099 1.00 93.19 102 THR A CA 1
ATOM 785 C C . THR A 1 102 ? 12.538 -2.214 -7.307 1.00 93.19 102 THR A C 1
ATOM 787 O O . THR A 1 102 ? 12.874 -1.191 -7.892 1.00 93.19 102 THR A O 1
ATOM 790 N N . PHE A 1 103 ? 12.737 -2.359 -5.988 1.00 88.75 103 PHE A N 1
ATOM 791 C CA . PHE A 1 103 ? 13.413 -1.343 -5.163 1.00 88.75 103 PHE A CA 1
ATOM 792 C C . PHE A 1 103 ? 14.869 -1.088 -5.563 1.00 88.75 103 PHE A C 1
ATOM 794 O O . PHE A 1 103 ? 15.364 0.013 -5.363 1.00 88.75 103 PHE A O 1
ATOM 801 N N . ALA A 1 104 ? 15.554 -2.106 -6.089 1.00 79.81 104 ALA A N 1
ATOM 802 C CA . ALA A 1 104 ? 16.984 -2.066 -6.384 1.00 79.81 104 ALA A CA 1
ATOM 803 C C . ALA A 1 104 ? 17.283 -1.667 -7.836 1.00 79.81 104 ALA A C 1
ATOM 805 O O . ALA A 1 104 ? 18.426 -1.751 -8.269 1.00 79.81 104 ALA A O 1
ATOM 806 N N . THR A 1 105 ? 16.267 -1.299 -8.623 1.00 70.88 105 THR A N 1
ATOM 807 C CA . THR A 1 105 ? 16.430 -1.051 -10.064 1.00 70.88 105 THR A CA 1
ATOM 808 C C . THR A 1 105 ? 16.903 0.376 -10.392 1.00 70.88 105 THR A C 1
ATOM 810 O O . THR A 1 105 ? 16.644 0.868 -11.485 1.00 70.88 105 THR A O 1
ATOM 813 N N . ARG A 1 106 ? 17.616 1.050 -9.485 1.00 56.41 106 ARG A N 1
ATOM 814 C CA . ARG A 1 106 ? 18.389 2.266 -9.781 1.00 56.41 106 ARG A CA 1
ATOM 815 C C . ARG A 1 106 ? 19.674 2.294 -8.973 1.00 56.41 106 ARG A C 1
ATOM 817 O O . ARG A 1 106 ? 19.585 2.015 -7.758 1.00 56.41 106 ARG A O 1
#

pLDDT: mean 82.3, std 17.46, range [40.97, 97.0]

Sequence (106 aa):
SSPDSLSERSGGEARGASAAPSSLHKLAVPLARCEVPEVRDAAVAACGHINPDALKDLFEELVPLLREAVDRKQENMRRRRRRDALRLNLNKMLLIIAQRKTFATR